Protein AF-A0A7C4H2N0-F1 (afdb_monomer_lite)

Structure (mmCIF, N/CA/C/O backbone):
data_AF-A0A7C4H2N0-F1
#
_entry.id   AF-A0A7C4H2N0-F1
#
loop_
_atom_site.group_PDB
_atom_site.id
_atom_site.type_symbol
_atom_site.label_atom_id
_atom_site.label_alt_id
_atom_site.label_comp_id
_atom_site.label_asym_id
_atom_site.label_entity_id
_atom_site.label_seq_id
_atom_site.pdbx_PDB_ins_code
_atom_site.Cartn_x
_atom_site.Cartn_y
_atom_site.Cartn_z
_atom_site.occupancy
_atom_site.B_iso_or_equiv
_atom_site.auth_seq_id
_atom_site.auth_comp_id
_atom_site.auth_asym_id
_atom_site.auth_atom_id
_atom_site.pdbx_PDB_model_num
ATOM 1 N N . MET A 1 1 ? -14.114 2.647 -8.717 1.00 53.97 1 MET A N 1
ATOM 2 C CA . MET A 1 1 ? -12.700 2.282 -8.524 1.00 53.97 1 MET A CA 1
ATOM 3 C C . MET A 1 1 ? -11.990 3.520 -8.032 1.00 53.97 1 MET A C 1
ATOM 5 O O . MET A 1 1 ? -11.556 4.356 -8.825 1.00 53.97 1 MET A O 1
ATOM 9 N N . GLU A 1 2 ? -11.994 3.670 -6.719 1.00 61.62 2 GLU A N 1
ATOM 10 C CA . GLU A 1 2 ? -11.253 4.699 -6.004 1.00 61.62 2 GLU A CA 1
ATOM 11 C C . GLU A 1 2 ? -9.780 4.269 -5.950 1.00 61.62 2 GLU A C 1
ATOM 13 O O . GLU A 1 2 ? -9.510 3.084 -5.773 1.00 61.62 2 GLU A O 1
ATOM 18 N N . VAL A 1 3 ? -8.827 5.174 -6.217 1.00 68.44 3 VAL A N 1
ATOM 19 C CA . VAL A 1 3 ? -7.388 4.846 -6.207 1.00 68.44 3 VAL A CA 1
ATOM 20 C C . VAL A 1 3 ? -6.579 6.018 -5.660 1.00 68.44 3 VAL A C 1
ATOM 22 O O . VAL A 1 3 ? -6.660 7.129 -6.192 1.00 68.44 3 VAL A O 1
ATOM 25 N N . ILE A 1 4 ? -5.750 5.738 -4.658 1.00 75.69 4 ILE A N 1
ATOM 26 C CA . ILE A 1 4 ? -4.594 6.543 -4.270 1.00 75.69 4 ILE A CA 1
ATOM 27 C C . ILE A 1 4 ? -3.324 5.753 -4.581 1.00 75.69 4 ILE A C 1
ATOM 29 O O . ILE A 1 4 ? -3.234 4.570 -4.258 1.00 75.69 4 ILE A O 1
ATOM 33 N N . LEU A 1 5 ? -2.334 6.433 -5.155 1.00 77.62 5 LEU A N 1
ATOM 34 C CA . LEU A 1 5 ? -0.961 5.960 -5.282 1.00 77.62 5 LEU A CA 1
ATOM 35 C C . LEU A 1 5 ? -0.029 6.939 -4.566 1.00 77.62 5 LEU A C 1
ATOM 37 O O . LEU A 1 5 ? 0.096 8.099 -4.973 1.00 77.62 5 LEU A O 1
ATOM 41 N N . ILE A 1 6 ? 0.649 6.443 -3.537 1.00 77.06 6 ILE A N 1
ATOM 42 C CA . ILE A 1 6 ? 1.713 7.153 -2.828 1.00 77.06 6 ILE A CA 1
ATOM 43 C C . ILE A 1 6 ? 3.004 6.386 -3.064 1.00 77.06 6 ILE A C 1
ATOM 45 O O . ILE A 1 6 ? 3.030 5.159 -2.977 1.00 77.06 6 ILE A O 1
ATOM 49 N N . VAL A 1 7 ? 4.069 7.109 -3.384 1.00 74.81 7 VAL A N 1
ATOM 50 C CA . VAL A 1 7 ? 5.390 6.527 -3.589 1.00 74.81 7 VAL A CA 1
ATOM 51 C C . VAL A 1 7 ? 6.350 7.092 -2.577 1.00 74.81 7 VAL A C 1
ATOM 53 O O . VAL A 1 7 ? 6.501 8.306 -2.454 1.00 74.81 7 VAL A O 1
ATOM 56 N N . ARG A 1 8 ? 7.022 6.187 -1.879 1.00 75.69 8 ARG A N 1
ATOM 57 C CA . ARG A 1 8 ? 8.143 6.501 -1.016 1.00 75.69 8 ARG A CA 1
ATOM 58 C C . ARG A 1 8 ? 9.423 6.048 -1.708 1.00 75.69 8 ARG A C 1
ATOM 60 O O . ARG A 1 8 ? 9.486 4.959 -2.276 1.00 75.69 8 ARG A O 1
ATOM 67 N N . ILE A 1 9 ? 10.447 6.891 -1.656 1.00 70.25 9 ILE A N 1
ATOM 68 C CA . ILE A 1 9 ? 11.798 6.496 -2.049 1.00 70.25 9 ILE A CA 1
ATOM 69 C C . ILE A 1 9 ? 12.444 5.833 -0.836 1.00 70.25 9 ILE A C 1
ATOM 71 O O . ILE A 1 9 ? 12.555 6.451 0.223 1.00 70.25 9 ILE A O 1
ATOM 75 N N . SER A 1 10 ? 12.879 4.589 -0.982 1.00 63.44 10 SER A N 1
ATOM 76 C CA . SER A 1 10 ? 13.407 3.793 0.125 1.00 63.44 10 SER A CA 1
ATOM 77 C C . SER A 1 10 ? 14.881 4.144 0.377 1.00 63.44 10 SER A C 1
ATOM 79 O O . SER A 1 10 ? 15.788 3.358 0.108 1.00 63.44 10 SER A O 1
ATOM 81 N N . THR A 1 11 ? 15.164 5.351 0.879 1.00 54.41 11 THR A N 1
ATOM 82 C CA . THR A 1 11 ? 16.524 5.744 1.288 1.00 54.41 11 THR A CA 1
ATOM 83 C C . THR A 1 11 ? 16.705 5.568 2.793 1.00 54.41 11 THR A C 1
ATOM 85 O O . THR A 1 11 ? 16.314 6.429 3.573 1.00 54.41 11 THR A O 1
ATOM 88 N N . LEU A 1 12 ? 17.335 4.469 3.216 1.00 53.09 12 LEU A N 1
ATOM 89 C CA . LEU A 1 12 ? 17.881 4.365 4.576 1.00 53.09 12 LEU A CA 1
ATOM 90 C C . LEU A 1 12 ? 19.083 5.307 4.736 1.00 53.09 12 LEU A C 1
ATOM 92 O O . LEU A 1 12 ? 19.865 5.493 3.798 1.00 53.09 12 LEU A O 1
ATOM 96 N N . SER A 1 13 ? 19.272 5.845 5.941 1.00 50.97 13 SER A N 1
ATOM 97 C CA . SER A 1 13 ? 20.470 6.620 6.284 1.00 50.97 13 SER A CA 1
ATOM 98 C C . SER A 1 13 ? 21.735 5.748 6.214 1.00 50.97 13 SER A C 1
ATOM 100 O O . SER A 1 13 ? 21.678 4.551 6.502 1.00 50.97 13 SER A O 1
ATOM 102 N N . TRP A 1 14 ? 22.902 6.326 5.883 1.00 43.62 14 TRP A N 1
ATOM 103 C CA . TRP A 1 14 ? 24.182 5.593 5.764 1.00 43.62 14 TRP A CA 1
ATOM 104 C C . TRP A 1 14 ? 24.515 4.697 6.974 1.00 43.62 14 TRP A C 1
ATOM 106 O O . TRP A 1 14 ? 25.082 3.621 6.801 1.00 43.62 14 TRP A O 1
ATOM 116 N N . ASN A 1 15 ? 24.091 5.079 8.180 1.00 47.28 15 ASN A N 1
ATOM 117 C CA . ASN A 1 15 ? 24.332 4.309 9.404 1.00 47.28 15 ASN A CA 1
ATOM 118 C C . ASN A 1 15 ? 23.462 3.038 9.500 1.00 47.28 15 ASN A C 1
ATOM 120 O O . ASN A 1 15 ? 23.895 2.017 10.030 1.00 47.28 15 ASN A O 1
ATOM 124 N N . GLU A 1 16 ? 22.247 3.054 8.951 1.00 52.69 16 GLU A N 1
ATOM 125 C CA . GLU A 1 16 ? 21.386 1.864 8.864 1.00 52.69 16 GLU A CA 1
ATOM 126 C C . GLU A 1 16 ? 21.805 0.936 7.714 1.00 52.69 16 GLU A C 1
ATO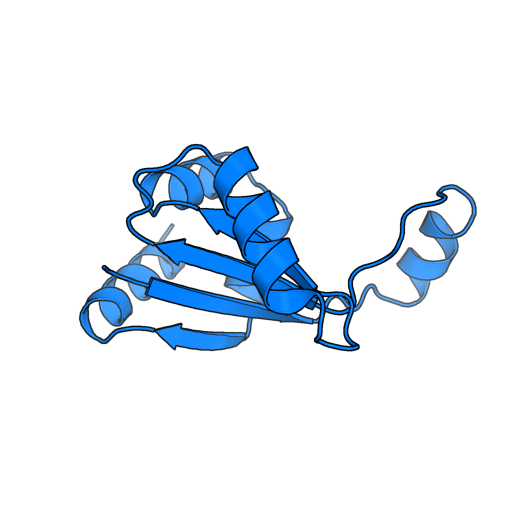M 128 O O . GLU A 1 16 ? 21.535 -0.271 7.755 1.00 52.69 16 GLU A O 1
ATOM 133 N N . LEU A 1 17 ? 22.499 1.484 6.704 1.00 50.38 17 LEU A N 1
ATOM 134 C CA . LEU A 1 17 ? 23.084 0.722 5.598 1.00 50.38 17 LEU A CA 1
ATOM 135 C C . LEU A 1 17 ? 24.166 -0.247 6.085 1.00 50.38 17 LEU A C 1
ATOM 137 O O . LEU A 1 17 ? 24.151 -1.406 5.671 1.00 50.38 17 LEU A O 1
ATOM 141 N N . GLU A 1 18 ? 25.054 0.190 6.981 1.00 50.91 18 GLU A N 1
ATOM 142 C CA . GLU A 1 18 ? 26.117 -0.660 7.541 1.00 50.91 18 GLU A CA 1
ATOM 143 C C . GLU A 1 18 ? 25.579 -1.738 8.492 1.00 50.91 18 GLU A C 1
ATOM 145 O O . GLU A 1 18 ? 26.073 -2.868 8.501 1.00 50.91 18 GLU A O 1
ATOM 150 N N . PHE A 1 19 ? 24.536 -1.428 9.268 1.00 54.44 19 PHE A N 1
ATOM 151 C CA . PHE A 1 19 ? 23.962 -2.383 10.219 1.00 54.44 19 PHE A CA 1
ATOM 152 C C . PHE A 1 19 ? 23.224 -3.539 9.521 1.00 54.44 19 PHE A C 1
ATOM 154 O O . PHE A 1 19 ? 23.331 -4.693 9.940 1.00 54.44 19 PHE A O 1
ATOM 161 N N . LYS A 1 20 ? 22.487 -3.254 8.435 1.00 50.62 20 LYS A N 1
ATOM 162 C CA . LYS A 1 20 ? 21.674 -4.258 7.722 1.00 50.62 20 LYS A CA 1
ATOM 163 C C . LYS A 1 20 ? 22.433 -5.027 6.630 1.00 50.62 20 LYS A C 1
ATOM 165 O O . LYS A 1 20 ? 22.047 -6.158 6.335 1.00 50.62 20 LYS A O 1
ATOM 170 N N . SER A 1 21 ? 23.497 -4.467 6.039 1.00 52.75 21 SER A N 1
ATOM 171 C CA . SER A 1 21 ? 24.277 -5.151 4.985 1.00 52.75 21 SER A CA 1
ATOM 172 C C . SER A 1 21 ? 25.036 -6.375 5.504 1.00 52.75 21 SER A C 1
ATOM 174 O O . SER A 1 21 ? 25.178 -7.362 4.788 1.00 52.75 21 SER A O 1
ATOM 176 N N . ASN A 1 22 ? 25.443 -6.355 6.773 1.00 53.00 22 ASN A N 1
ATOM 177 C CA . ASN A 1 22 ? 26.194 -7.446 7.386 1.00 53.00 22 ASN A CA 1
ATOM 178 C C . ASN A 1 22 ? 25.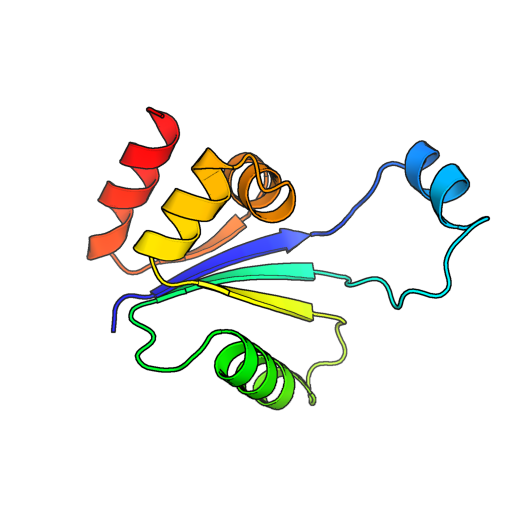339 -8.683 7.730 1.00 53.00 22 ASN A C 1
ATOM 180 O O . ASN A 1 22 ? 25.902 -9.680 8.171 1.00 53.00 22 ASN A O 1
ATOM 184 N N . ASN A 1 23 ? 24.007 -8.649 7.544 1.00 51.44 23 ASN A N 1
ATOM 185 C CA . ASN A 1 23 ? 23.103 -9.692 8.056 1.00 51.44 23 ASN A CA 1
ATOM 186 C C . ASN A 1 23 ? 21.928 -10.116 7.142 1.00 51.44 23 ASN A C 1
ATOM 188 O O . ASN A 1 23 ? 21.078 -10.873 7.612 1.00 51.44 23 ASN A O 1
ATOM 192 N N . SER A 1 24 ? 21.808 -9.695 5.870 1.00 45.44 24 SER A N 1
ATOM 193 C CA . SER A 1 24 ? 20.676 -10.182 5.048 1.00 45.44 24 SER A CA 1
ATOM 194 C C . SER A 1 24 ? 20.889 -10.224 3.525 1.00 45.44 24 SER A C 1
ATOM 196 O O . SER A 1 24 ? 21.478 -9.320 2.943 1.00 45.44 24 SER A O 1
ATOM 198 N N . THR A 1 25 ? 20.352 -11.271 2.884 1.00 39.25 25 THR A N 1
ATOM 199 C CA . THR A 1 25 ? 20.321 -11.535 1.428 1.00 39.25 25 THR A CA 1
ATOM 200 C C . THR A 1 25 ? 19.032 -11.041 0.745 1.00 39.25 25 THR A C 1
ATOM 202 O O . THR A 1 25 ? 18.555 -11.672 -0.195 1.00 39.25 25 THR A O 1
ATOM 205 N N . TYR A 1 26 ? 18.413 -9.954 1.217 1.00 46.78 26 TYR A N 1
ATOM 206 C CA . TYR A 1 26 ? 17.196 -9.418 0.588 1.00 46.78 26 TYR A CA 1
ATOM 207 C C . TYR A 1 26 ? 17.526 -8.493 -0.593 1.00 46.78 26 TYR A C 1
ATOM 209 O O . TYR A 1 26 ? 18.375 -7.607 -0.480 1.00 46.78 26 TYR A O 1
ATOM 217 N N . SER A 1 27 ? 16.829 -8.679 -1.721 1.00 47.97 27 SER A N 1
ATOM 218 C CA . SER A 1 27 ? 16.797 -7.706 -2.815 1.00 47.97 27 SER A CA 1
ATOM 219 C C . SER A 1 27 ? 16.097 -6.445 -2.316 1.00 47.97 27 SER A C 1
ATOM 221 O O . SER A 1 27 ? 14.925 -6.488 -1.953 1.00 47.97 27 SER A O 1
ATOM 223 N N . ARG A 1 28 ? 16.827 -5.338 -2.250 1.00 58.19 28 ARG A N 1
ATOM 224 C CA . ARG A 1 28 ? 16.347 -4.060 -1.722 1.00 58.19 28 ARG A CA 1
ATOM 225 C C . ARG A 1 28 ? 15.527 -3.323 -2.789 1.00 58.19 28 ARG A C 1
ATOM 227 O O . ARG A 1 28 ? 16.055 -3.143 -3.886 1.00 58.19 28 ARG A O 1
ATOM 234 N N . SER A 1 29 ? 14.280 -2.942 -2.503 1.00 62.56 29 SER A N 1
ATOM 235 C CA . SER A 1 29 ? 13.480 -2.071 -3.377 1.00 62.56 29 SER A CA 1
ATOM 236 C C . SER A 1 29 ? 14.116 -0.680 -3.473 1.00 62.56 29 SER A C 1
ATOM 238 O O . SER A 1 29 ? 14.699 -0.177 -2.511 1.00 62.56 29 SER A O 1
ATOM 240 N N . ASP A 1 30 ? 14.052 -0.082 -4.661 1.00 73.81 30 ASP A N 1
ATOM 241 C CA . ASP A 1 30 ? 14.390 1.324 -4.895 1.00 73.81 30 ASP A CA 1
ATOM 242 C C . ASP A 1 30 ? 13.218 2.230 -4.469 1.00 73.81 30 ASP A C 1
ATOM 244 O O . ASP A 1 30 ? 13.419 3.362 -4.020 1.00 73.81 30 ASP A O 1
ATOM 248 N N . TYR A 1 31 ? 11.988 1.719 -4.603 1.00 83.25 31 TYR A N 1
ATOM 249 C CA . TYR A 1 31 ? 10.748 2.422 -4.290 1.00 83.25 31 TYR A CA 1
ATOM 250 C C . TYR A 1 31 ? 9.740 1.490 -3.626 1.00 83.25 31 TYR A C 1
ATOM 252 O O . TYR A 1 31 ? 9.449 0.419 -4.162 1.00 83.25 31 TYR A O 1
ATOM 260 N N . ASP A 1 32 ? 9.117 1.961 -2.550 1.00 87.62 32 ASP A N 1
ATOM 261 C CA . ASP A 1 32 ? 7.920 1.350 -1.981 1.00 87.62 32 ASP A CA 1
ATOM 262 C C . ASP A 1 32 ? 6.691 2.130 -2.471 1.00 87.62 32 ASP A C 1
ATOM 264 O O . ASP A 1 32 ? 6.642 3.365 -2.432 1.00 87.62 32 ASP A O 1
ATOM 268 N N . THR A 1 33 ? 5.684 1.417 -2.973 1.00 90.19 33 THR A N 1
ATOM 269 C CA . THR A 1 33 ? 4.452 2.016 -3.508 1.00 90.19 33 THR A CA 1
ATOM 270 C C . THR A 1 33 ? 3.255 1.575 -2.678 1.00 90.19 33 THR A C 1
ATOM 272 O O . THR A 1 33 ? 2.911 0.396 -2.628 1.00 90.19 33 THR A O 1
ATOM 275 N N . LEU A 1 34 ? 2.579 2.524 -2.039 1.00 92.25 34 LEU A N 1
ATOM 276 C CA . LEU A 1 34 ? 1.304 2.288 -1.375 1.00 92.25 34 LEU A CA 1
ATOM 277 C C . LEU A 1 34 ? 0.174 2.561 -2.365 1.00 92.25 34 LEU A C 1
ATOM 279 O O . LEU A 1 34 ? 0.016 3.679 -2.857 1.00 92.25 34 LEU A O 1
ATOM 283 N N . ILE A 1 35 ? -0.622 1.530 -2.638 1.00 93.12 35 ILE A N 1
ATOM 284 C CA . ILE A 1 35 ? -1.773 1.611 -3.536 1.00 93.12 35 ILE A CA 1
ATOM 285 C C . ILE A 1 35 ? -3.018 1.347 -2.704 1.00 93.12 35 ILE A C 1
ATOM 287 O O . ILE A 1 35 ? -3.198 0.234 -2.214 1.00 93.12 35 ILE A O 1
ATOM 291 N N . ILE A 1 36 ? -3.882 2.347 -2.548 1.00 91.38 36 ILE A N 1
ATOM 292 C CA . ILE A 1 36 ? -5.155 2.200 -1.836 1.00 91.38 36 ILE A CA 1
ATOM 293 C C . ILE A 1 36 ? -6.284 2.207 -2.855 1.00 91.38 36 ILE A C 1
ATOM 295 O O . ILE A 1 36 ? -6.460 3.210 -3.541 1.00 91.38 36 ILE A O 1
ATOM 299 N N . ALA A 1 37 ? -7.032 1.107 -2.966 1.00 90.56 37 ALA A N 1
ATOM 300 C CA . ALA A 1 37 ? -8.150 0.995 -3.902 1.00 90.56 37 ALA A CA 1
ATOM 301 C C . ALA A 1 37 ? -9.224 -0.015 -3.466 1.00 90.56 37 ALA A C 1
ATOM 303 O O . ALA A 1 37 ? -8.992 -0.841 -2.585 1.00 90.56 37 ALA A O 1
ATOM 304 N N . ASP A 1 38 ? -10.382 0.001 -4.133 1.00 90.38 38 ASP A N 1
ATOM 305 C CA . ASP A 1 38 ? -11.504 -0.935 -3.911 1.00 90.38 38 ASP A CA 1
ATOM 306 C C . ASP A 1 38 ? -11.214 -2.342 -4.459 1.00 90.38 38 ASP A C 1
ATOM 308 O O . ASP A 1 38 ? -11.862 -2.837 -5.384 1.00 90.38 38 ASP A O 1
ATOM 312 N N . PHE A 1 39 ? -10.179 -2.996 -3.943 1.00 92.50 39 PHE A N 1
ATOM 313 C CA . PHE A 1 39 ? -9.796 -4.319 -4.406 1.00 92.50 39 PHE A CA 1
ATOM 314 C C . PHE A 1 39 ? -10.800 -5.388 -3.962 1.00 92.50 39 PHE A C 1
ATOM 316 O O . PHE A 1 39 ? -10.948 -5.667 -2.777 1.00 92.50 39 PHE A O 1
ATOM 323 N N . GLU A 1 40 ? -11.396 -6.082 -4.930 1.00 92.56 40 GLU A N 1
ATOM 324 C CA . GLU A 1 40 ? -12.263 -7.243 -4.667 1.00 92.56 40 GLU A CA 1
ATOM 325 C C . GLU A 1 40 ? -11.470 -8.543 -4.426 1.00 92.56 40 GLU A C 1
ATOM 327 O O . GLU A 1 40 ? -11.992 -9.535 -3.917 1.00 92.56 40 GLU A O 1
ATOM 332 N N . SER A 1 41 ? -10.189 -8.564 -4.803 1.00 94.81 41 SER A N 1
ATOM 333 C CA . SER A 1 41 ? -9.333 -9.753 -4.725 1.00 94.81 41 SER A CA 1
ATOM 334 C C . SER A 1 41 ? -8.516 -9.824 -3.429 1.00 94.81 41 SER A C 1
ATOM 336 O O . SER A 1 41 ? -8.327 -8.841 -2.712 1.00 94.81 41 SER A O 1
ATOM 338 N N . LYS A 1 42 ? -7.985 -11.009 -3.107 1.00 95.75 42 LYS A N 1
ATOM 339 C CA . LYS A 1 42 ? -7.136 -11.222 -1.919 1.00 95.75 42 LYS A CA 1
ATOM 340 C C . LYS A 1 42 ? -5.762 -10.563 -2.072 1.00 95.75 42 LYS A C 1
ATOM 342 O O . LYS A 1 42 ? -5.208 -10.544 -3.165 1.00 95.75 42 LYS A O 1
ATOM 347 N N . TYR A 1 43 ? -5.178 -10.119 -0.960 1.00 93.56 43 TYR A N 1
ATOM 348 C CA . TYR A 1 43 ? -3.917 -9.365 -0.917 1.00 93.56 43 TYR A CA 1
ATOM 349 C C . TYR A 1 43 ? -2.768 -9.987 -1.729 1.00 93.56 43 TYR A C 1
ATOM 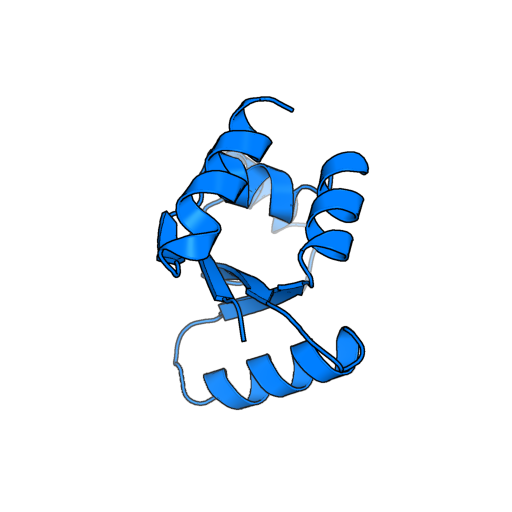351 O O . TYR A 1 43 ? -2.214 -9.334 -2.607 1.00 93.56 43 TYR A O 1
ATOM 359 N N . LEU A 1 44 ? -2.466 -11.275 -1.527 1.00 93.88 44 LEU A N 1
ATOM 360 C CA . LEU A 1 44 ? -1.374 -11.943 -2.254 1.00 93.88 44 LEU A CA 1
ATOM 361 C C . LEU A 1 44 ? -1.601 -11.996 -3.772 1.00 93.88 44 LEU A C 1
ATOM 363 O O . LEU A 1 44 ? -0.654 -11.883 -4.544 1.00 93.88 44 LEU A O 1
ATOM 367 N N . TYR A 1 45 ? -2.857 -12.130 -4.204 1.00 96.12 45 TYR A N 1
ATOM 368 C CA . TYR A 1 45 ? -3.191 -12.097 -5.627 1.00 96.12 45 TYR A CA 1
ATOM 369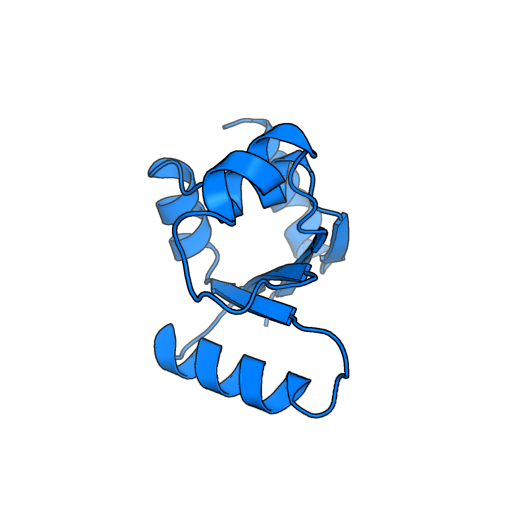 C C . TYR A 1 45 ? -2.942 -10.705 -6.218 1.00 96.12 45 TYR A C 1
ATOM 371 O O . TYR A 1 45 ? -2.400 -10.585 -7.315 1.00 96.12 45 TYR A O 1
ATOM 379 N N . ARG A 1 46 ? -3.280 -9.648 -5.469 1.00 95.38 46 ARG A N 1
ATOM 380 C CA . ARG A 1 46 ? -2.998 -8.264 -5.866 1.00 95.38 46 ARG A CA 1
ATOM 381 C C . ARG A 1 46 ? -1.502 -8.010 -5.985 1.00 95.38 46 ARG A C 1
ATOM 383 O O . ARG A 1 46 ? -1.102 -7.389 -6.961 1.00 95.38 46 ARG A O 1
ATOM 390 N N . ILE A 1 47 ? -0.688 -8.480 -5.035 1.00 93.44 47 ILE A N 1
ATOM 391 C CA . ILE A 1 47 ? 0.776 -8.346 -5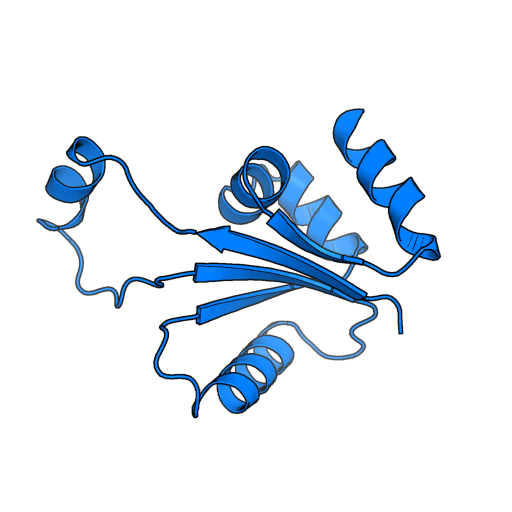.110 1.00 93.44 47 ILE A CA 1
ATOM 392 C C . ILE A 1 47 ? 1.284 -8.964 -6.408 1.00 93.44 47 ILE A C 1
ATOM 394 O O . ILE A 1 47 ? 1.941 -8.275 -7.181 1.00 93.44 47 ILE A O 1
ATOM 398 N N . GLY A 1 48 ? 0.918 -10.221 -6.686 1.00 93.50 48 GLY A N 1
ATOM 399 C CA . GLY A 1 48 ? 1.346 -10.907 -7.907 1.00 93.50 48 GLY A CA 1
ATOM 400 C C . GLY A 1 48 ? 0.967 -10.133 -9.170 1.00 93.50 48 GLY A C 1
ATOM 401 O O . GLY A 1 48 ? 1.807 -9.911 -10.034 1.00 93.50 48 GLY A O 1
ATOM 402 N N . LYS A 1 49 ? -0.270 -9.625 -9.237 1.00 94.38 49 LYS A N 1
ATOM 403 C CA . LYS A 1 49 ? -0.728 -8.808 -10.369 1.00 94.38 49 LYS A CA 1
ATOM 404 C C . LYS A 1 49 ? 0.023 -7.488 -10.507 1.00 94.38 49 LYS A C 1
ATOM 406 O O . LYS A 1 49 ? 0.312 -7.088 -11.627 1.00 94.38 49 LYS A O 1
ATOM 411 N N . ASN A 1 50 ? 0.336 -6.811 -9.405 1.00 91.75 50 ASN A N 1
ATOM 412 C CA . ASN A 1 50 ? 1.103 -5.569 -9.459 1.00 91.75 50 ASN A CA 1
ATOM 413 C C . ASN A 1 50 ? 2.545 -5.831 -9.900 1.00 91.75 50 ASN A C 1
ATOM 415 O O . ASN A 1 50 ? 3.019 -5.111 -10.768 1.00 91.75 50 ASN A O 1
ATOM 419 N N . LEU A 1 51 ? 3.194 -6.883 -9.387 1.00 91.62 51 LEU A N 1
ATOM 420 C CA . LEU A 1 51 ? 4.540 -7.290 -9.808 1.00 91.62 51 LEU A CA 1
ATOM 421 C C . LEU A 1 51 ? 4.593 -7.633 -11.305 1.00 91.62 51 LEU A C 1
ATOM 423 O O . LEU A 1 51 ? 5.469 -7.143 -12.006 1.00 91.62 51 LEU A O 1
ATOM 427 N N . GLU A 1 52 ? 3.618 -8.392 -11.820 1.00 93.25 52 GLU A N 1
ATOM 428 C CA . GLU A 1 52 ? 3.500 -8.683 -13.260 1.00 93.25 52 GLU A CA 1
ATOM 429 C C . GLU A 1 52 ? 3.404 -7.403 -14.114 1.00 93.25 52 GLU A C 1
ATOM 431 O O . GLU A 1 52 ? 3.977 -7.337 -15.199 1.00 93.25 52 GLU A O 1
ATOM 436 N N . LEU A 1 53 ? 2.687 -6.376 -13.640 1.00 90.88 53 LEU A N 1
ATOM 437 C CA . LEU A 1 53 ? 2.515 -5.113 -14.371 1.00 90.88 53 LEU A CA 1
ATOM 438 C C . LEU A 1 53 ? 3.806 -4.290 -14.452 1.00 90.88 53 LEU A C 1
ATOM 440 O O . LEU A 1 53 ? 4.014 -3.572 -15.431 1.00 90.88 53 LEU A O 1
ATOM 444 N N . ILE A 1 54 ? 4.660 -4.384 -13.433 1.00 89.06 54 ILE A N 1
ATOM 445 C CA . ILE A 1 54 ? 5.906 -3.614 -13.336 1.00 89.06 54 ILE A CA 1
ATOM 446 C C . ILE A 1 54 ? 7.145 -4.410 -13.754 1.00 89.06 54 ILE A C 1
ATOM 448 O O . ILE A 1 54 ? 8.228 -3.842 -13.763 1.00 89.06 54 ILE A O 1
ATOM 452 N N . ASP A 1 55 ? 7.006 -5.672 -14.165 1.00 88.44 55 ASP A N 1
ATOM 453 C CA . ASP A 1 55 ? 8.130 -6.558 -14.525 1.00 88.44 55 ASP A CA 1
ATOM 454 C C . ASP A 1 55 ? 9.020 -5.981 -15.646 1.00 88.44 55 ASP A C 1
ATOM 456 O O . ASP A 1 55 ? 10.231 -6.181 -15.695 1.00 88.44 55 ASP A O 1
ATOM 460 N N . SER A 1 56 ? 8.428 -5.187 -16.544 1.00 89.19 56 SER A N 1
ATOM 461 C CA . SER A 1 56 ? 9.162 -4.498 -17.617 1.00 89.19 56 SER A CA 1
ATOM 462 C C . SER A 1 56 ? 9.894 -3.220 -17.175 1.00 89.19 56 SER A C 1
ATOM 464 O O . SER A 1 56 ? 10.701 -2.669 -17.933 1.00 89.19 56 SER A O 1
ATOM 466 N N . VAL A 1 57 ? 9.618 -2.723 -15.967 1.00 86.38 57 VAL A N 1
ATOM 467 C CA . VAL A 1 57 ? 10.230 -1.516 -15.409 1.00 86.38 57 VAL A CA 1
ATOM 468 C C . VAL A 1 57 ? 11.584 -1.889 -14.813 1.00 86.38 57 VAL A C 1
ATOM 470 O O . VAL A 1 57 ? 11.695 -2.773 -13.978 1.00 86.38 57 VAL A O 1
ATOM 473 N N . ARG A 1 58 ? 12.647 -1.184 -15.215 1.00 81.44 58 ARG A N 1
ATOM 474 C CA . ARG A 1 58 ? 14.025 -1.458 -14.752 1.00 81.44 58 ARG A CA 1
ATOM 475 C C . ARG A 1 58 ? 14.304 -1.075 -13.289 1.00 81.44 58 ARG A C 1
ATOM 477 O O . ARG A 1 58 ? 15.453 -1.149 -12.870 1.00 81.44 58 ARG A O 1
ATOM 484 N N . LEU A 1 59 ? 13.296 -0.610 -12.558 1.00 80.44 59 LEU A N 1
ATOM 485 C CA . LEU A 1 59 ? 13.401 -0.165 -11.168 1.00 80.44 59 LEU A CA 1
ATOM 486 C C . LEU A 1 59 ? 12.861 -1.259 -10.257 1.00 80.44 59 LEU A C 1
ATOM 488 O O . LEU A 1 59 ? 11.844 -1.870 -10.586 1.00 80.44 59 LEU A O 1
ATOM 492 N N . ASN A 1 60 ? 13.494 -1.470 -9.105 1.00 82.69 60 ASN A N 1
ATOM 493 C CA . ASN A 1 60 ? 12.975 -2.414 -8.129 1.00 82.69 60 ASN A CA 1
ATOM 494 C C . ASN A 1 60 ? 11.847 -1.753 -7.325 1.00 82.69 60 ASN A C 1
ATOM 496 O O . ASN A 1 60 ? 12.098 -1.032 -6.362 1.00 82.69 60 ASN A O 1
ATOM 500 N N . ILE A 1 61 ? 10.606 -1.943 -7.765 1.00 86.25 61 ILE A N 1
ATOM 501 C CA . ILE A 1 61 ? 9.422 -1.348 -7.140 1.00 86.25 61 ILE A CA 1
ATOM 502 C C . ILE A 1 61 ? 8.719 -2.411 -6.293 1.00 86.25 61 ILE A C 1
ATOM 504 O O . ILE A 1 61 ? 8.357 -3.470 -6.805 1.00 86.25 61 ILE A O 1
ATOM 508 N N . GLU A 1 62 ? 8.471 -2.112 -5.019 1.00 89.50 62 GLU A N 1
ATOM 509 C CA . GLU A 1 62 ? 7.703 -2.974 -4.120 1.00 89.50 62 GLU A CA 1
ATOM 510 C C . GLU A 1 62 ? 6.262 -2.451 -3.963 1.00 89.50 62 GLU A C 1
ATOM 512 O O . GLU A 1 62 ? 6.042 -1.350 -3.445 1.00 89.50 62 GLU A O 1
ATOM 517 N N . PRO A 1 63 ? 5.245 -3.187 -4.454 1.00 91.56 63 PRO A N 1
ATOM 518 C CA . PRO A 1 63 ? 3.855 -2.777 -4.332 1.00 91.56 63 PRO A CA 1
ATOM 519 C C . PRO A 1 63 ? 3.194 -3.259 -3.042 1.00 91.56 63 PRO A C 1
ATOM 521 O O . PRO A 1 63 ? 3.177 -4.448 -2.721 1.00 91.56 63 PRO A O 1
ATOM 524 N N . HIS A 1 64 ? 2.497 -2.335 -2.386 1.00 93.69 64 HIS A N 1
ATOM 525 C CA . HIS A 1 64 ? 1.669 -2.573 -1.211 1.00 93.69 64 HIS A CA 1
ATOM 526 C C . HIS A 1 64 ? 0.195 -2.213 -1.491 1.00 93.69 64 HIS A C 1
ATOM 528 O O . HIS A 1 64 ? -0.259 -1.112 -1.164 1.00 93.69 64 HIS A O 1
ATOM 534 N N . PRO A 1 65 ? -0.573 -3.128 -2.118 1.00 95.00 65 PRO A N 1
ATOM 535 C CA . PRO A 1 65 ? -1.946 -2.874 -2.544 1.00 95.00 65 PRO A CA 1
ATOM 536 C C . PRO A 1 65 ? -2.969 -3.181 -1.443 1.00 95.00 65 PRO A C 1
ATOM 538 O O . PRO A 1 65 ? -3.360 -4.335 -1.237 1.00 95.00 65 PRO A O 1
ATOM 541 N N . TYR A 1 66 ? -3.458 -2.144 -0.775 1.00 94.31 66 TYR A N 1
ATOM 542 C CA . TYR A 1 66 ? -4.459 -2.232 0.283 1.00 94.31 66 TYR A CA 1
ATOM 543 C C . TYR A 1 66 ? -5.824 -1.704 -0.163 1.00 94.31 66 TYR A C 1
ATOM 545 O O . TYR A 1 66 ? -5.945 -0.825 -1.006 1.00 94.31 66 TYR A O 1
ATOM 553 N N . THR A 1 67 ? -6.880 -2.228 0.439 1.00 93.25 67 THR A N 1
ATOM 554 C CA . THR A 1 67 ? -8.150 -1.503 0.555 1.00 93.25 67 THR A CA 1
ATOM 555 C C . THR A 1 67 ? -8.020 -0.409 1.608 1.00 93.25 67 THR A C 1
ATOM 557 O O . THR A 1 67 ? -7.138 -0.473 2.467 1.00 93.25 67 THR A O 1
ATOM 560 N N . LEU A 1 68 ? -8.918 0.581 1.597 1.00 89.38 68 LEU A N 1
ATOM 561 C CA . LEU A 1 68 ? -8.912 1.629 2.623 1.00 89.38 68 LEU A CA 1
ATOM 562 C C . LEU A 1 68 ? -9.015 1.041 4.040 1.00 89.38 68 LEU A C 1
ATOM 564 O O . LEU A 1 68 ? -8.275 1.443 4.936 1.00 89.38 68 LEU A O 1
ATOM 568 N N . SER A 1 69 ? -9.886 0.048 4.237 1.00 91.12 69 SER A N 1
ATOM 569 C CA . SER A 1 69 ? -10.044 -0.628 5.527 1.00 91.12 69 SER A CA 1
ATOM 570 C C . SER A 1 69 ? -8.772 -1.338 5.984 1.00 91.12 69 SER A C 1
ATOM 572 O O . SER A 1 69 ? -8.400 -1.218 7.150 1.00 91.12 69 SER A O 1
ATOM 574 N N . GLU A 1 70 ? -8.084 -2.042 5.080 1.00 94.88 70 GLU A N 1
ATOM 575 C CA . GLU A 1 70 ? -6.828 -2.714 5.421 1.00 94.88 70 GLU A CA 1
ATOM 576 C C . GLU A 1 70 ? -5.730 -1.688 5.728 1.00 94.88 70 GLU A C 1
ATOM 578 O O . GLU A 1 70 ? -5.001 -1.861 6.698 1.00 94.88 70 GLU A O 1
ATOM 583 N N . ALA A 1 71 ? -5.637 -0.594 4.965 1.00 91.50 71 ALA A N 1
ATOM 584 C CA . ALA A 1 71 ? -4.653 0.457 5.217 1.00 91.50 71 ALA A CA 1
ATOM 585 C C . ALA A 1 71 ? -4.842 1.090 6.606 1.00 91.50 71 ALA A C 1
ATOM 587 O O . ALA A 1 71 ? -3.884 1.210 7.368 1.00 91.50 71 ALA A O 1
ATOM 588 N N . ILE A 1 72 ? -6.085 1.410 6.981 1.00 90.38 72 ILE A N 1
ATOM 589 C CA . ILE A 1 72 ? -6.419 1.923 8.319 1.00 90.38 72 ILE A CA 1
ATOM 590 C C . ILE A 1 72 ? -6.065 0.902 9.407 1.00 90.38 72 ILE A C 1
ATOM 592 O O . ILE A 1 72 ? -5.521 1.269 10.449 1.00 90.38 72 ILE A O 1
ATOM 596 N N . GLU A 1 73 ? -6.371 -0.382 9.203 1.00 94.75 73 GLU A N 1
ATOM 597 C CA . GLU A 1 73 ? -6.028 -1.433 10.166 1.00 94.75 73 GLU A CA 1
ATOM 598 C C . GLU A 1 73 ? -4.510 -1.560 10.349 1.00 94.75 73 GLU A C 1
ATOM 600 O O . GLU A 1 73 ? -4.026 -1.683 11.476 1.00 94.75 73 GLU A O 1
ATOM 605 N N . MET A 1 74 ? -3.755 -1.500 9.255 1.00 92.94 74 MET A N 1
ATOM 606 C CA . MET A 1 74 ? -2.299 -1.601 9.276 1.00 92.94 74 MET A CA 1
ATOM 607 C C . MET A 1 74 ? -1.648 -0.362 9.905 1.00 92.94 74 MET A C 1
ATOM 609 O O . MET A 1 74 ? -0.711 -0.519 10.687 1.00 92.94 74 MET A O 1
ATOM 613 N N . LEU A 1 75 ? -2.184 0.839 9.668 1.00 89.69 75 LEU A N 1
ATOM 614 C CA . LEU A 1 75 ? -1.774 2.063 10.367 1.00 89.69 75 LEU A CA 1
ATOM 615 C C . LEU A 1 75 ? -1.996 1.957 11.878 1.00 89.69 75 LEU A C 1
ATOM 617 O O . LEU A 1 75 ? -1.081 2.210 12.654 1.00 89.69 75 LEU A O 1
ATOM 621 N N . LYS A 1 76 ? -3.175 1.493 12.315 1.00 91.25 76 LYS A N 1
ATOM 622 C CA . LYS A 1 76 ? -3.476 1.288 13.746 1.00 91.25 76 LYS A CA 1
ATOM 623 C C . LYS A 1 76 ? -2.539 0.289 14.422 1.00 91.25 76 LYS A C 1
ATOM 625 O O . LYS A 1 76 ? -2.322 0.370 15.627 1.00 91.25 76 LYS A O 1
ATOM 630 N N . LYS A 1 77 ? -1.999 -0.665 13.662 1.00 94.25 77 LYS A N 1
ATOM 631 C CA . LYS A 1 77 ? -0.995 -1.631 14.133 1.00 94.25 77 LYS A CA 1
ATOM 632 C C . LYS A 1 77 ? 0.435 -1.080 14.099 1.00 94.25 77 LYS A C 1
ATOM 634 O O . LYS A 1 77 ? 1.353 -1.818 14.445 1.00 94.25 77 LYS A O 1
ATOM 639 N N . GLY A 1 78 ? 0.631 0.169 13.674 1.00 88.50 78 GLY A N 1
ATOM 640 C CA . GLY A 1 78 ? 1.947 0.782 13.531 1.00 88.50 78 GLY A CA 1
ATOM 641 C C . GLY A 1 78 ? 2.781 0.123 12.436 1.00 88.50 78 GLY A C 1
ATOM 642 O O . GLY A 1 78 ? 3.977 -0.081 12.623 1.00 88.50 78 GLY A O 1
ATOM 643 N N . ASN A 1 79 ? 2.161 -0.290 11.323 1.00 88.88 79 ASN A N 1
ATOM 644 C CA . ASN A 1 79 ? 2.917 -0.849 10.208 1.00 88.88 79 ASN A CA 1
ATOM 645 C C . ASN A 1 79 ? 3.933 0.193 9.700 1.00 88.88 79 ASN A C 1
ATOM 647 O O . ASN A 1 79 ? 3.502 1.238 9.212 1.00 88.88 79 ASN A O 1
ATOM 651 N N . PRO A 1 80 ? 5.248 -0.091 9.768 1.00 84.38 80 PRO A N 1
ATOM 652 C CA . PRO A 1 80 ? 6.275 0.914 9.509 1.00 84.38 80 PRO A CA 1
ATOM 653 C C . PRO A 1 80 ? 6.250 1.410 8.064 1.00 84.38 80 PRO A C 1
ATOM 655 O O . PRO A 1 80 ? 6.421 2.593 7.828 1.00 84.38 80 PRO A O 1
ATOM 658 N N . ILE A 1 81 ? 5.943 0.540 7.095 1.00 84.94 81 ILE A N 1
ATOM 659 C CA . ILE A 1 81 ? 5.860 0.943 5.685 1.00 84.94 81 ILE A CA 1
ATOM 660 C C . ILE A 1 81 ? 4.740 1.964 5.490 1.00 84.94 81 ILE A C 1
ATOM 662 O O . ILE A 1 81 ? 4.942 2.964 4.808 1.00 84.94 81 ILE A O 1
ATOM 666 N N . LEU A 1 82 ? 3.563 1.734 6.081 1.00 87.25 82 LEU A N 1
ATOM 667 C CA . LEU A 1 82 ? 2.461 2.687 5.968 1.00 87.25 82 LEU A CA 1
ATOM 668 C C . LEU A 1 82 ? 2.768 3.978 6.714 1.00 87.25 82 LEU A C 1
ATOM 670 O O . LEU A 1 82 ? 2.582 5.032 6.123 1.00 87.25 82 LEU A O 1
ATOM 674 N N . VAL A 1 83 ? 3.244 3.905 7.959 1.00 87.06 83 VAL A N 1
ATOM 675 C CA . VAL A 1 83 ? 3.608 5.099 8.740 1.00 87.06 83 VAL A CA 1
ATOM 676 C C . VAL A 1 83 ? 4.590 5.963 7.949 1.00 87.06 83 VAL A C 1
ATOM 678 O O . VAL A 1 83 ? 4.263 7.100 7.622 1.00 87.06 83 VAL A O 1
ATOM 681 N N . ASP A 1 84 ? 5.703 5.379 7.504 1.00 85.19 84 ASP A N 1
ATOM 682 C CA . ASP A 1 84 ? 6.712 6.080 6.713 1.00 85.19 84 ASP A CA 1
ATOM 683 C C . ASP A 1 84 ? 6.138 6.632 5.395 1.00 85.19 84 ASP A C 1
ATOM 685 O O . ASP A 1 84 ? 6.471 7.732 4.967 1.00 85.19 84 ASP A O 1
ATOM 689 N N . THR A 1 85 ? 5.260 5.880 4.721 1.00 86.00 85 THR A N 1
ATOM 690 C CA . THR A 1 85 ? 4.662 6.328 3.453 1.00 86.00 85 THR A CA 1
ATOM 691 C C . THR A 1 85 ? 3.679 7.483 3.649 1.00 86.00 85 THR A C 1
ATOM 693 O O . THR A 1 85 ? 3.568 8.331 2.770 1.00 86.00 85 THR A O 1
ATOM 696 N N . PHE A 1 86 ? 2.960 7.541 4.770 1.00 84.94 86 PHE A N 1
ATOM 697 C CA . PHE A 1 86 ? 2.071 8.664 5.077 1.00 84.94 86 PHE A CA 1
ATOM 698 C C . PHE A 1 86 ? 2.838 9.898 5.575 1.00 84.94 86 PHE A C 1
ATOM 700 O O . PHE A 1 86 ? 2.404 11.011 5.292 1.00 84.94 86 PHE A O 1
ATOM 707 N N . GLU A 1 87 ? 3.967 9.722 6.268 1.00 84.00 87 GLU A N 1
ATOM 708 C CA . GLU A 1 87 ? 4.803 10.832 6.752 1.00 84.00 87 GLU A CA 1
ATOM 709 C C . GLU A 1 87 ? 5.706 11.426 5.659 1.00 84.00 87 GLU A C 1
ATOM 711 O O . GLU A 1 87 ? 5.842 12.646 5.555 1.00 84.00 87 GLU A O 1
ATOM 716 N N . GLU A 1 88 ? 6.325 10.577 4.834 1.00 82.62 88 GLU A N 1
ATOM 717 C CA . GLU A 1 88 ? 7.395 10.969 3.901 1.00 82.62 88 GLU A CA 1
ATOM 718 C C . GLU A 1 88 ? 7.030 10.755 2.424 1.00 82.62 88 GLU A C 1
ATOM 720 O O . GLU A 1 88 ? 7.754 11.194 1.524 1.00 82.62 88 GLU A O 1
ATOM 725 N N . GLY A 1 89 ? 5.948 10.028 2.144 1.00 85.00 89 GLY A N 1
ATOM 726 C CA . GLY A 1 89 ? 5.598 9.621 0.790 1.00 85.00 89 GLY A CA 1
ATOM 727 C C . GLY A 1 89 ? 5.098 10.770 -0.084 1.00 85.00 89 GLY A C 1
ATOM 728 O O . GLY A 1 89 ? 4.472 11.729 0.361 1.00 85.00 89 GLY A O 1
ATOM 729 N N . ILE A 1 90 ? 5.336 10.639 -1.386 1.00 87.56 90 ILE A N 1
ATOM 730 C CA . ILE A 1 90 ? 4.864 11.576 -2.402 1.00 87.56 90 ILE A CA 1
ATOM 731 C C . ILE A 1 90 ? 3.600 11.001 -3.037 1.00 87.56 90 ILE A C 1
ATOM 733 O O . ILE A 1 90 ? 3.623 9.929 -3.648 1.00 87.56 90 ILE A O 1
ATOM 737 N N . VAL A 1 91 ? 2.487 11.729 -2.937 1.00 86.94 91 VAL A N 1
ATOM 738 C CA . VAL A 1 91 ? 1.251 11.381 -3.650 1.00 86.94 91 VAL A CA 1
ATOM 739 C C . VAL A 1 91 ? 1.487 11.559 -5.152 1.00 86.94 91 VAL A C 1
ATOM 741 O O . VAL A 1 91 ? 1.578 12.683 -5.642 1.00 86.94 91 VAL A O 1
ATOM 744 N N . LEU A 1 92 ? 1.572 10.454 -5.897 1.00 86.31 92 LEU A N 1
ATOM 745 C CA . LEU A 1 92 ? 1.717 10.493 -7.357 1.00 86.31 92 LEU A CA 1
ATOM 746 C C . LEU A 1 92 ? 0.368 10.585 -8.066 1.00 86.31 92 LEU A C 1
ATOM 748 O O . LEU A 1 92 ? 0.263 11.175 -9.140 1.00 86.31 92 LEU A O 1
ATOM 752 N N . TYR A 1 93 ? -0.666 9.985 -7.478 1.00 86.94 93 TYR A N 1
ATOM 753 C CA . TYR A 1 93 ? -2.018 10.020 -8.015 1.00 86.94 93 TYR A CA 1
ATOM 754 C C . TYR A 1 93 ? -3.041 9.922 -6.887 1.00 86.94 93 TYR A C 1
ATOM 756 O O . TYR A 1 93 ? -2.936 9.075 -6.004 1.00 86.94 93 TYR A O 1
ATOM 764 N N . SER A 1 94 ? -4.062 10.770 -6.939 1.00 84.56 94 SER A N 1
ATOM 765 C CA . SER A 1 94 ? -5.225 10.696 -6.061 1.00 84.56 94 SER A CA 1
ATOM 766 C C . SER A 1 94 ? -6.440 11.226 -6.811 1.00 84.56 94 SER A C 1
ATOM 768 O O . SER A 1 94 ? -6.360 12.256 -7.489 1.00 84.56 94 SER A O 1
ATOM 770 N N . ARG A 1 95 ? -7.570 10.521 -6.718 1.00 77.50 95 ARG A N 1
ATOM 771 C CA . ARG A 1 95 ? -8.852 11.049 -7.200 1.00 77.50 95 ARG A CA 1
ATOM 772 C C . ARG A 1 95 ? -9.360 12.121 -6.243 1.00 77.50 95 ARG A C 1
ATOM 774 O O . ARG A 1 95 ? -9.120 12.054 -5.042 1.00 77.50 95 ARG A O 1
ATOM 781 N N . GLU A 1 96 ? -10.092 13.105 -6.765 1.00 70.44 96 GLU A N 1
ATOM 782 C CA . GLU A 1 96 ? -10.584 14.231 -5.955 1.00 70.44 96 GLU A CA 1
ATOM 783 C C . GLU A 1 96 ? -11.408 13.795 -4.744 1.00 70.44 96 GLU A C 1
ATOM 785 O O . GLU A 1 96 ? -11.259 14.365 -3.6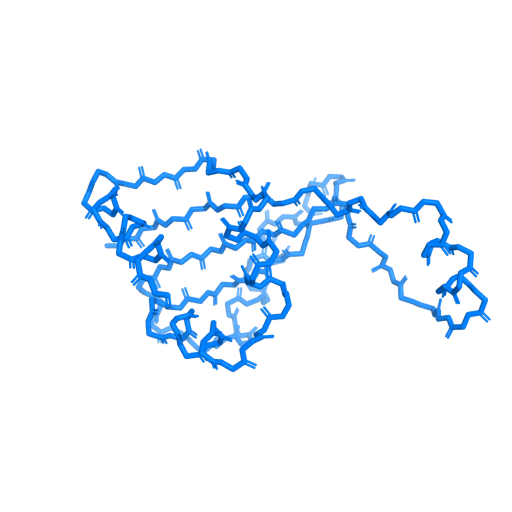67 1.00 70.44 96 GLU A O 1
ATOM 790 N N . GLU A 1 97 ? -12.197 12.735 -4.908 1.00 65.00 97 GLU A N 1
ATOM 791 C CA . GLU A 1 97 ? -13.025 12.112 -3.870 1.00 65.00 97 GLU A CA 1
ATOM 792 C C . GLU A 1 97 ? -12.206 11.658 -2.647 1.00 65.00 97 GLU A C 1
ATOM 794 O O . GLU A 1 97 ? -12.723 11.614 -1.535 1.00 65.00 97 GLU A O 1
ATOM 799 N N . PHE A 1 98 ? -10.906 11.405 -2.825 1.00 65.88 98 PHE A N 1
ATOM 800 C CA . PHE A 1 98 ? -10.003 10.909 -1.789 1.00 65.88 98 PHE A CA 1
ATOM 801 C C . PHE A 1 98 ? -9.139 11.998 -1.134 1.00 65.88 98 PHE A C 1
ATOM 803 O O . PHE A 1 98 ? -8.512 11.742 -0.104 1.00 65.88 98 PHE A O 1
ATOM 810 N N . LYS A 1 99 ? -9.131 13.229 -1.671 1.00 62.78 99 LYS A N 1
ATOM 811 C CA . LYS A 1 99 ? -8.403 14.365 -1.067 1.00 62.78 99 LYS A CA 1
ATOM 812 C C . LYS A 1 99 ? -8.865 14.634 0.371 1.00 62.78 99 LYS A C 1
ATOM 814 O O . LYS A 1 99 ? -8.055 14.981 1.220 1.00 62.78 99 LYS A O 1
ATOM 819 N N . ASN A 1 100 ? -10.148 14.410 0.661 1.00 60.28 100 ASN A N 1
ATOM 820 C CA . ASN A 1 100 ? -10.710 14.597 2.002 1.00 60.28 100 ASN A CA 1
ATOM 821 C C . ASN A 1 100 ? -10.309 13.482 2.985 1.00 60.28 100 ASN A C 1
ATOM 823 O O . ASN A 1 100 ? -10.215 13.733 4.184 1.00 60.28 100 ASN A O 1
ATOM 827 N N . SER A 1 101 ? -10.061 12.265 2.494 1.00 60.09 101 SER A N 1
ATOM 828 C CA . SER A 1 101 ? -9.694 11.109 3.322 1.00 60.09 101 SER A CA 1
ATOM 829 C C . SER A 1 101 ? -8.244 11.180 3.813 1.00 60.09 101 SER A C 1
ATOM 831 O O . SER A 1 101 ? -7.964 10.745 4.925 1.00 60.09 101 SER A O 1
ATOM 833 N N . LEU A 1 102 ? -7.341 11.783 3.027 1.00 59.91 102 LEU A N 1
ATOM 834 C CA . LEU A 1 102 ? -5.954 12.064 3.434 1.00 59.91 102 LEU A CA 1
ATOM 835 C C . LEU A 1 102 ? -5.886 13.058 4.607 1.00 59.91 102 LEU A C 1
ATOM 837 O O . LEU A 1 102 ? -5.112 12.862 5.540 1.00 59.91 102 LEU A O 1
ATOM 841 N N . ASN A 1 103 ? -6.768 14.062 4.626 1.00 57.09 103 ASN A N 1
ATOM 842 C CA . ASN A 1 103 ? -6.862 15.001 5.749 1.00 57.09 103 ASN A CA 1
ATOM 843 C C . ASN A 1 103 ? -7.341 14.317 7.044 1.00 57.09 103 ASN A C 1
ATOM 845 O O . ASN A 1 103 ? -7.061 14.795 8.139 1.00 57.09 103 ASN A O 1
ATOM 849 N N . TYR A 1 104 ? -8.073 13.200 6.950 1.00 50.97 104 TYR A N 1
ATOM 850 C CA . TYR A 1 104 ? -8.520 12.444 8.126 1.00 50.97 104 TYR A CA 1
ATOM 851 C C . TYR A 1 104 ? -7.361 11.712 8.814 1.00 50.97 104 TYR A C 1
ATOM 853 O O . TYR A 1 104 ? -7.364 11.584 10.034 1.00 50.97 104 TYR A O 1
ATOM 861 N N . THR A 1 105 ? -6.366 11.260 8.045 1.00 49.53 105 THR A N 1
ATOM 862 C CA . THR A 1 105 ? -5.158 10.608 8.572 1.00 49.53 105 THR A CA 1
ATOM 863 C C . THR A 1 105 ? -4.185 11.573 9.246 1.00 49.53 105 THR A C 1
ATOM 865 O O . THR A 1 105 ? -3.525 11.158 10.185 1.00 49.53 105 THR A O 1
ATOM 868 N N . GLU A 1 106 ? -4.152 12.855 8.868 1.00 51.03 106 GLU A N 1
ATOM 869 C CA . GLU A 1 106 ? -3.369 13.882 9.589 1.00 51.03 106 GLU A CA 1
ATOM 870 C C . GLU A 1 106 ? -3.928 14.204 10.992 1.00 51.03 106 GLU A C 1
ATOM 872 O O . GLU A 1 106 ? -3.278 14.885 11.781 1.00 51.03 106 GLU A O 1
ATOM 877 N N . ASN A 1 107 ? -5.145 13.740 11.303 1.00 44.06 107 ASN A N 1
ATOM 878 C CA . ASN A 1 107 ? -5.844 13.985 12.568 1.00 44.06 107 ASN A CA 1
ATOM 879 C C . ASN A 1 107 ? -6.009 12.717 13.435 1.00 44.06 107 ASN A C 1
ATOM 881 O O . ASN A 1 107 ? -6.761 12.750 14.415 1.00 44.06 107 ASN A O 1
ATOM 885 N N . LEU A 1 108 ? -5.363 11.604 13.061 1.00 43.62 108 LEU A N 1
ATOM 886 C CA . LEU A 1 108 ? -5.278 10.362 13.846 1.00 43.62 108 LEU A CA 1
ATOM 887 C C . LEU A 1 108 ? -3.986 10.327 14.667 1.00 43.62 108 LEU A C 1
ATOM 889 O O . LEU A 1 108 ? -4.059 9.795 15.798 1.00 43.62 108 LEU A O 1
#

Radius of gyration: 14.76 Å; chains: 1; bounding box: 39×27×32 Å

Foldseek 3Di:
DFKWKWKDQPDDDPVVVVVPVVPDDDDDFRIEIEIEDPDPDDQVVVQVVVCVVCVPPPGRYGYRYYYPVVLVVCVVVVPVSSVCRLVHIDTPDGDPVCPVVNVVVVVD

Sequence (108 aa):
MEVILIVRISTLSWNELEFKSNNSTYSRSDYDTLIIADFESKYLYRIGKNLELIDSVRLNIEPHPYTLSEAIEMLKKGNPILVDTFEEGIVLYSREEFKNSLNYTENL

pLDDT: mean 76.86, std 17.24, range [39.25, 96.12]

Secondary structure (DSSP, 8-state):
--EEEEEEE----HHHHHHHHTS------SEEEEEEE---S-HHHHHHHHHHHHTTSSS-EEEEEE-HHHHHHHHHTT-HHHHHHHHH-EEEEE-GGGHHHHHHHTT-

Organism: NCBI:txid334771